Protein AF-A0A9X7B558-F1 (afdb_monomer)

Sequence (121 aa):
KLLDGEIKFLIEKFEVMEDALKWMLKENIRIPRASEEKLEFHKLLTLELTDKLLNKSNLSKIELEILNAMFKEQEDEIVPVCEFELIHEIEGKENREEIEYDLKQRGFEYIENVGFIRMLN

Secondary structure (DSSP, 8-state):
---HHHHHHHHHHHHHHHHHHHHHHHTT---TT--HHHHHHHHHHHHHHHHHHHTTPPPPHHHHHHHHHHHHTTSS-----EEEEEHHHHTT-TTHHHHHHHHHHTTPEEETTTEEEEE--

Organism: Bacillus cereus (NCBI:txid1396)

Nearest PDB structures (foldseek):
  6pwc-assembly1_R  TM=5.130E-01  e=4.993E+00  Homo sapiens
  7s8p-assembly1_R  TM=3.456E-01  e=8.598E+00  Escherichia coli

Radius of gyration: 15.12 Å; Cα contacts (8 Å, |Δi|>4): 86; chains: 1; bounding box: 30×39×36 Å

Mean predicted aligned error: 6.81 Å

Foldseek 3Di:
DDDLVVLVVLLVVLVVVLVVLVVCVVVVPPPVPADPLNSLLSNQLSVLVNVCSVVVHDDDPVNVQVSVVVVVVVPDDPDPQKDWDFPVNLPPDPCSVVVVVVLVVVVWDADPSGGTMDTDD

Structure (mmCIF, N/CA/C/O backbone):
data_AF-A0A9X7B558-F1
#
_entry.id   AF-A0A9X7B558-F1
#
loop_
_atom_site.group_PDB
_atom_site.id
_atom_site.type_symbol
_atom_site.label_atom_id
_atom_site.label_alt_id
_atom_site.label_comp_id
_atom_site.label_asym_id
_atom_site.label_entity_id
_atom_site.label_seq_id
_atom_site.pdbx_PDB_ins_code
_atom_site.Cartn_x
_atom_site.Cartn_y
_atom_site.Cartn_z
_atom_site.occupancy
_atom_site.B_iso_or_equiv
_atom_site.auth_seq_id
_atom_site.auth_comp_id
_atom_site.auth_asym_id
_atom_site.auth_atom_id
_atom_site.pdbx_PDB_model_num
ATOM 1 N N . LYS A 1 1 ? -5.509 -0.329 18.204 1.00 70.06 1 LYS A N 1
ATOM 2 C CA . LYS A 1 1 ? -6.678 -0.282 17.296 1.00 70.06 1 LYS A CA 1
ATOM 3 C C . LYS A 1 1 ? -7.056 1.182 17.136 1.00 70.06 1 LYS A C 1
ATOM 5 O O . LYS A 1 1 ? -7.041 1.865 18.153 1.00 70.06 1 LYS A O 1
ATOM 10 N N . LEU A 1 2 ? -7.281 1.647 15.909 1.00 78.06 2 LEU A N 1
ATOM 11 C CA . LEU A 1 2 ? -7.586 3.054 15.620 1.00 78.06 2 LEU A CA 1
ATOM 12 C C . LEU A 1 2 ? -8.974 3.440 16.154 1.00 78.06 2 LEU A C 1
ATOM 14 O O . LEU A 1 2 ? -9.868 2.592 16.226 1.00 78.06 2 LEU A O 1
ATOM 18 N N . LEU A 1 3 ? -9.136 4.705 16.535 1.00 85.94 3 LEU A N 1
ATOM 19 C CA . LEU A 1 3 ? -10.410 5.311 16.913 1.00 85.94 3 LEU A CA 1
ATOM 20 C C . LEU A 1 3 ? -11.242 5.627 15.661 1.00 85.94 3 LEU A C 1
ATOM 22 O O . LEU A 1 3 ? -10.693 5.935 14.606 1.00 85.94 3 LEU A O 1
ATOM 26 N N . ASP A 1 4 ? -12.575 5.628 15.778 1.00 82.75 4 ASP A N 1
ATOM 27 C CA . ASP A 1 4 ? -13.473 5.879 14.633 1.00 82.75 4 ASP A CA 1
ATOM 28 C C . ASP A 1 4 ? -13.192 7.235 13.940 1.00 82.75 4 ASP A C 1
ATOM 30 O O . ASP A 1 4 ? -13.299 7.346 12.720 1.00 82.75 4 ASP A O 1
ATOM 34 N N . GLY A 1 5 ? -12.785 8.263 14.698 1.00 83.06 5 GLY A N 1
ATOM 35 C CA . GLY A 1 5 ? -12.393 9.563 14.137 1.00 83.06 5 GLY A CA 1
ATOM 36 C C . GLY A 1 5 ? -11.094 9.518 13.323 1.00 83.06 5 GLY A C 1
ATOM 37 O O . GLY A 1 5 ? -10.997 10.184 12.296 1.00 83.06 5 GLY A O 1
ATOM 38 N N . GLU A 1 6 ? -10.125 8.699 13.741 1.00 83.94 6 GLU A N 1
ATOM 39 C CA . GLU A 1 6 ? -8.864 8.489 13.016 1.00 83.94 6 GLU A CA 1
ATOM 40 C C . GLU A 1 6 ? -9.114 7.701 11.726 1.00 83.94 6 GLU A C 1
ATOM 42 O O . GLU A 1 6 ? -8.594 8.060 10.675 1.00 83.94 6 GLU A O 1
ATOM 47 N N . ILE A 1 7 ? -9.974 6.678 11.783 1.00 83.81 7 ILE A N 1
ATOM 48 C CA . ILE A 1 7 ? -10.386 5.893 10.611 1.00 83.81 7 ILE A CA 1
ATOM 49 C C . ILE A 1 7 ? -11.039 6.798 9.563 1.00 83.81 7 ILE A C 1
ATOM 51 O O . ILE A 1 7 ? -10.666 6.750 8.394 1.00 83.81 7 ILE A O 1
ATOM 55 N N . LYS A 1 8 ? -11.976 7.661 9.981 1.00 85.00 8 LYS A N 1
ATOM 56 C CA . LYS A 1 8 ? -12.641 8.600 9.070 1.00 85.00 8 LYS A CA 1
ATOM 57 C C . LYS A 1 8 ? -11.644 9.552 8.401 1.00 85.00 8 LYS A C 1
ATOM 59 O O . LYS A 1 8 ? -11.705 9.736 7.191 1.00 85.00 8 LYS A O 1
ATOM 64 N N . PHE A 1 9 ? -10.718 10.116 9.175 1.00 85.31 9 PHE A N 1
ATOM 65 C CA . PHE A 1 9 ? -9.673 10.993 8.645 1.00 85.31 9 PHE A CA 1
ATOM 66 C C . PHE A 1 9 ? -8.789 10.286 7.603 1.00 85.31 9 PHE A C 1
ATOM 68 O O . PHE A 1 9 ? -8.476 10.868 6.567 1.00 85.31 9 PHE A O 1
ATOM 75 N N . LEU A 1 10 ? -8.403 9.031 7.856 1.00 84.62 10 LEU A N 1
ATOM 76 C CA . LEU A 1 10 ? -7.583 8.250 6.925 1.00 84.62 10 LEU A CA 1
ATOM 77 C C . LEU A 1 10 ? -8.316 7.950 5.612 1.00 84.62 10 LEU A C 1
ATOM 79 O O . LEU A 1 10 ? -7.716 8.085 4.549 1.00 84.62 10 LEU A O 1
ATOM 83 N N . ILE A 1 11 ? -9.605 7.601 5.674 1.00 84.19 11 ILE A N 1
ATOM 84 C CA . ILE A 1 11 ? -10.427 7.366 4.476 1.00 84.19 11 ILE A CA 1
ATOM 85 C C . ILE A 1 11 ? -10.500 8.635 3.617 1.00 84.19 11 ILE A C 1
ATOM 87 O O . ILE A 1 11 ? -10.198 8.577 2.430 1.00 84.19 11 ILE A O 1
ATOM 91 N N . GLU A 1 12 ? -10.802 9.794 4.213 1.00 84.88 12 GLU A N 1
ATOM 92 C CA . GLU A 1 12 ? -10.864 11.071 3.480 1.00 84.88 12 GLU A CA 1
ATOM 93 C C . GLU A 1 12 ? -9.522 11.407 2.802 1.00 84.88 12 GLU A C 1
ATOM 95 O O . GLU A 1 12 ? -9.481 11.904 1.676 1.00 84.88 12 GLU A O 1
ATOM 100 N N . LYS A 1 13 ? -8.397 11.116 3.465 1.00 83.75 13 LYS A N 1
ATOM 101 C CA . LYS A 1 13 ? -7.062 11.304 2.882 1.00 83.75 13 LYS A CA 1
ATOM 102 C C . LYS A 1 13 ? -6.802 10.376 1.699 1.00 83.75 13 LYS A C 1
ATOM 104 O O . LYS A 1 13 ? -6.201 10.810 0.716 1.00 83.75 13 LYS A O 1
ATOM 109 N N . PHE A 1 14 ? -7.245 9.127 1.792 1.00 83.81 14 PHE A N 1
ATOM 110 C CA . PHE A 1 14 ? -7.096 8.157 0.717 1.00 83.81 14 PHE A CA 1
ATOM 111 C C . PHE A 1 14 ? -7.937 8.486 -0.507 1.00 83.81 14 PHE A C 1
ATOM 113 O O . PHE A 1 14 ? -7.409 8.417 -1.613 1.00 83.81 14 PHE A O 1
ATOM 120 N N . GLU A 1 15 ? -9.184 8.919 -0.324 1.00 82.00 15 GLU A N 1
ATOM 121 C CA . GLU A 1 15 ? -10.043 9.370 -1.426 1.00 82.00 15 GLU A CA 1
ATOM 122 C C . GLU A 1 15 ? -9.378 10.512 -2.212 1.00 82.00 15 GLU A C 1
ATOM 124 O O . GLU A 1 15 ? -9.273 10.457 -3.437 1.00 82.00 15 GLU A O 1
ATOM 129 N N . VAL A 1 16 ? -8.813 11.501 -1.507 1.00 80.44 16 VAL A N 1
ATOM 130 C CA . VAL A 1 16 ? -8.079 12.615 -2.134 1.00 80.44 16 VAL A CA 1
ATOM 131 C C . VAL A 1 16 ? -6.843 12.134 -2.903 1.00 80.44 16 VAL A C 1
ATOM 133 O O . VAL A 1 16 ? -6.569 12.627 -4.000 1.00 80.44 16 VAL A O 1
ATOM 136 N N . MET A 1 17 ? -6.082 11.181 -2.354 1.00 79.94 17 MET A N 1
ATOM 137 C CA . MET A 1 17 ? -4.925 10.603 -3.048 1.00 79.94 17 MET A CA 1
ATOM 138 C C . MET A 1 17 ? -5.333 9.806 -4.288 1.00 79.94 17 MET A C 1
ATOM 140 O O . MET A 1 17 ? -4.688 9.934 -5.328 1.00 79.94 17 MET A O 1
ATOM 144 N N . GLU A 1 18 ? -6.391 9.001 -4.201 1.00 77.12 18 GLU A N 1
ATOM 145 C CA . GLU A 1 18 ? -6.880 8.205 -5.324 1.00 77.12 18 GLU A CA 1
ATOM 146 C C . GLU A 1 18 ? -7.353 9.106 -6.472 1.00 77.12 18 GLU A C 1
ATOM 148 O O . GLU A 1 18 ? -7.006 8.865 -7.631 1.00 77.12 18 GLU A O 1
ATOM 153 N N . ASP A 1 19 ? -8.077 10.182 -6.159 1.00 79.00 19 ASP A N 1
ATOM 154 C CA . ASP A 1 19 ? -8.505 11.182 -7.138 1.00 79.00 19 ASP A CA 1
ATOM 155 C C . ASP A 1 19 ? -7.3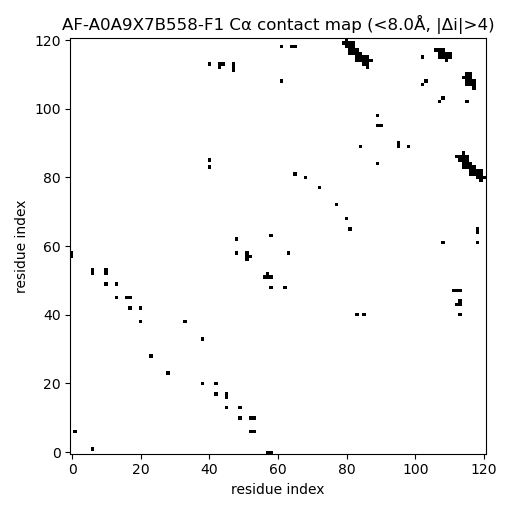11 11.880 -7.799 1.00 79.00 19 ASP A C 1
ATOM 157 O O . ASP A 1 19 ? -7.289 12.048 -9.023 1.00 79.00 19 ASP A O 1
ATOM 161 N N . ALA A 1 20 ? -6.281 12.228 -7.021 1.00 74.19 20 ALA A N 1
ATOM 162 C CA . ALA A 1 20 ? -5.050 12.805 -7.552 1.00 74.19 20 ALA A CA 1
ATOM 163 C C . ALA A 1 20 ? -4.318 11.830 -8.492 1.00 74.19 20 ALA A C 1
ATOM 165 O O . ALA A 1 20 ? -3.923 12.222 -9.592 1.00 74.19 20 ALA A O 1
ATOM 166 N N . LEU A 1 21 ? -4.189 10.555 -8.110 1.00 72.38 21 LEU A N 1
ATOM 167 C CA . LEU A 1 21 ? -3.566 9.513 -8.935 1.00 72.38 21 LEU A CA 1
ATOM 168 C C . LEU A 1 21 ? -4.354 9.266 -10.228 1.00 72.38 21 LEU A C 1
ATOM 170 O O . LEU A 1 21 ? -3.772 9.233 -11.314 1.00 72.38 21 LEU A O 1
ATOM 174 N N . LYS A 1 22 ? -5.685 9.147 -10.140 1.00 74.81 22 LYS A N 1
ATOM 175 C CA . LYS A 1 22 ? -6.577 9.006 -11.304 1.00 74.81 22 LYS A CA 1
ATOM 176 C C . LYS A 1 22 ? -6.439 10.189 -12.254 1.00 74.81 22 LYS A C 1
ATOM 178 O O . LYS A 1 22 ? -6.369 9.993 -13.468 1.00 74.81 22 LYS A O 1
ATOM 183 N N . TRP A 1 23 ? -6.388 11.406 -11.714 1.00 76.31 23 TRP A N 1
ATOM 184 C CA . TRP A 1 23 ? -6.178 12.614 -12.503 1.00 76.31 23 TRP A CA 1
ATOM 185 C C . TRP A 1 23 ? -4.815 12.598 -13.209 1.00 76.31 23 TRP A C 1
ATOM 187 O O . TRP A 1 23 ? -4.763 12.810 -14.418 1.00 76.31 23 TRP A O 1
ATOM 197 N N . MET A 1 24 ? -3.730 12.250 -12.510 1.00 69.44 24 MET A N 1
ATOM 198 C CA . MET A 1 24 ? -2.384 12.160 -13.099 1.00 69.44 24 MET A CA 1
ATOM 199 C C . MET A 1 24 ? -2.300 11.131 -14.234 1.00 69.44 24 MET A C 1
ATOM 201 O O . MET A 1 24 ? -1.738 11.431 -15.290 1.00 69.44 24 MET A O 1
ATOM 205 N N . LEU A 1 25 ? -2.889 9.945 -14.036 1.00 68.50 25 LEU A N 1
ATOM 206 C CA . LEU A 1 25 ? -2.969 8.896 -15.058 1.00 68.50 25 LEU A CA 1
ATOM 207 C C . LEU A 1 25 ? -3.753 9.374 -16.286 1.00 68.50 25 LEU A C 1
ATOM 209 O O . LEU A 1 25 ? -3.313 9.182 -17.419 1.00 68.50 25 LEU A O 1
ATOM 213 N N . LYS A 1 26 ? -4.901 10.028 -16.068 1.00 72.31 26 LYS A N 1
ATOM 214 C CA . LYS A 1 26 ? -5.768 10.529 -17.142 1.00 72.31 26 LYS A CA 1
ATOM 215 C C . LYS A 1 26 ? -5.097 11.617 -17.975 1.00 72.31 26 LYS A C 1
ATOM 217 O O . LYS A 1 26 ? -5.201 11.600 -19.198 1.00 72.31 26 LYS A O 1
ATOM 222 N N . GLU A 1 27 ? -4.416 12.551 -17.324 1.00 71.69 27 GLU A N 1
ATOM 223 C CA . GLU A 1 27 ? -3.746 13.663 -17.999 1.00 71.69 27 GLU A CA 1
ATOM 224 C C . GLU A 1 27 ? -2.417 13.239 -18.654 1.00 71.69 27 GLU A C 1
ATOM 226 O O . GLU A 1 27 ? -1.718 14.073 -19.230 1.00 71.69 27 GLU A O 1
ATOM 231 N N . ASN A 1 28 ? -2.062 11.943 -18.587 1.00 58.97 28 ASN A N 1
ATOM 232 C CA . ASN A 1 28 ? -0.794 11.383 -19.061 1.00 58.97 28 ASN A CA 1
ATOM 233 C C . ASN A 1 28 ? 0.396 12.243 -18.609 1.00 58.97 28 ASN A C 1
ATOM 235 O O . ASN A 1 28 ? 1.367 12.451 -19.349 1.00 58.97 28 ASN A O 1
ATOM 239 N N . ILE A 1 29 ? 0.288 12.797 -17.396 1.00 54.12 29 ILE A N 1
ATOM 240 C CA . ILE A 1 29 ? 1.353 13.579 -16.796 1.00 54.12 29 ILE A CA 1
ATOM 241 C C . ILE A 1 29 ? 2.433 12.560 -16.480 1.00 54.12 29 ILE A C 1
ATOM 243 O O . ILE A 1 29 ? 2.436 11.924 -15.429 1.00 54.12 29 ILE A O 1
ATOM 247 N N . ARG A 1 30 ? 3.370 12.402 -17.418 1.00 48.31 30 ARG A N 1
ATOM 248 C CA . ARG A 1 30 ? 4.686 11.849 -17.137 1.00 48.31 30 ARG A CA 1
ATOM 249 C C . ARG A 1 30 ? 5.332 12.792 -16.138 1.00 48.31 30 ARG A C 1
ATOM 251 O O . ARG A 1 30 ? 6.074 13.697 -16.519 1.00 48.31 30 ARG A O 1
ATOM 258 N N . ILE A 1 31 ? 5.041 12.604 -14.854 1.00 48.31 31 ILE A N 1
ATOM 259 C CA . ILE A 1 31 ? 5.928 13.110 -13.821 1.00 48.31 31 ILE A CA 1
ATOM 260 C C . ILE A 1 31 ? 7.277 12.484 -14.176 1.00 48.31 31 ILE A C 1
ATOM 262 O O . ILE A 1 31 ? 7.348 11.259 -14.279 1.00 48.31 31 ILE A O 1
ATOM 266 N N . PRO A 1 32 ? 8.352 13.259 -14.379 1.00 45.38 32 PRO A N 1
ATOM 267 C CA . PRO A 1 32 ? 9.657 12.716 -14.761 1.00 45.38 32 PRO A CA 1
ATOM 268 C C . PRO A 1 32 ? 10.278 11.740 -13.736 1.00 45.38 32 PRO A C 1
ATOM 270 O O . PRO A 1 32 ? 11.465 11.452 -13.823 1.00 45.38 32 PRO A O 1
ATOM 273 N N . ARG A 1 33 ? 9.531 11.309 -12.708 1.00 49.53 33 ARG A N 1
ATOM 274 C CA . ARG A 1 33 ? 10.033 10.738 -11.453 1.00 49.53 33 ARG A CA 1
ATOM 275 C C . ARG A 1 33 ? 9.261 9.518 -10.920 1.00 49.53 33 ARG A C 1
ATOM 277 O O . ARG A 1 33 ? 9.772 8.882 -10.001 1.00 49.53 33 ARG A O 1
ATOM 284 N N . ALA A 1 34 ? 8.092 9.162 -11.463 1.00 56.38 34 ALA A N 1
ATOM 285 C CA . ALA A 1 34 ? 7.332 7.982 -11.024 1.00 56.38 34 ALA A CA 1
ATOM 286 C C . ALA A 1 34 ? 7.158 6.997 -12.189 1.00 56.38 34 ALA A C 1
ATOM 288 O O . ALA A 1 34 ? 6.603 7.367 -13.223 1.00 56.38 34 ALA A O 1
ATOM 289 N N . SER A 1 35 ? 7.677 5.771 -12.047 1.00 71.88 35 SER A N 1
ATOM 290 C CA . SER A 1 35 ? 7.411 4.683 -12.994 1.00 71.88 35 SER A CA 1
ATOM 291 C C . SER A 1 35 ? 5.944 4.253 -12.903 1.00 71.88 35 SER A C 1
ATOM 293 O O . SER A 1 35 ? 5.282 4.489 -11.892 1.00 71.88 35 SER A O 1
ATOM 295 N N . GLU A 1 36 ? 5.434 3.623 -13.960 1.00 77.06 36 GLU A N 1
ATOM 296 C CA . GLU A 1 36 ? 4.080 3.051 -13.993 1.00 77.06 36 GLU A CA 1
ATOM 297 C C . GLU A 1 36 ? 3.858 2.072 -12.826 1.00 77.06 36 GLU A C 1
ATOM 299 O O . GLU A 1 36 ? 2.854 2.172 -12.127 1.00 77.06 36 GLU A O 1
ATOM 304 N N . GLU A 1 37 ? 4.876 1.266 -12.512 1.00 78.94 37 GLU A N 1
ATOM 305 C CA . GLU A 1 37 ? 4.932 0.370 -11.347 1.00 78.94 37 GLU A CA 1
ATOM 306 C C . GLU A 1 37 ? 4.695 1.108 -10.020 1.00 78.94 37 GLU A C 1
ATOM 308 O O . GLU A 1 37 ? 3.928 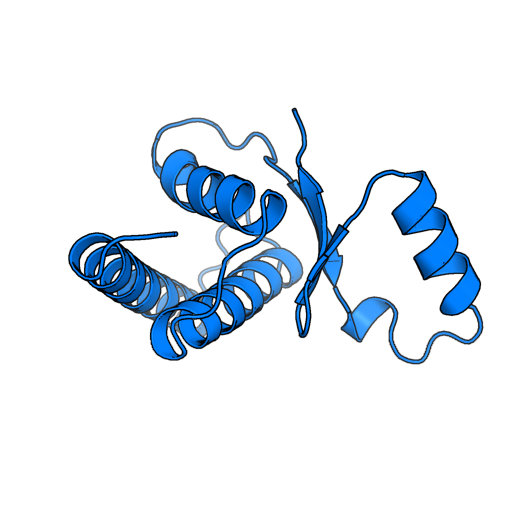0.645 -9.181 1.00 78.94 37 GLU A O 1
ATOM 313 N N . LYS A 1 38 ? 5.304 2.288 -9.820 1.00 79.06 38 LYS A N 1
ATOM 314 C CA . LYS A 1 38 ? 5.099 3.082 -8.595 1.00 79.06 38 LYS A CA 1
ATOM 315 C C . LYS A 1 38 ? 3.666 3.594 -8.488 1.00 79.06 38 LYS A C 1
ATOM 317 O O . LYS A 1 38 ? 3.098 3.597 -7.400 1.00 79.06 38 LYS A O 1
ATOM 322 N N . LEU A 1 39 ? 3.077 4.041 -9.597 1.00 80.19 39 LEU A N 1
ATOM 323 C CA . LEU A 1 39 ? 1.691 4.516 -9.605 1.00 80.19 39 LEU A CA 1
ATOM 324 C C . LEU A 1 39 ? 0.710 3.377 -9.318 1.00 80.19 39 LEU A C 1
ATOM 326 O O . LEU A 1 39 ? -0.233 3.559 -8.546 1.00 80.19 39 LEU A O 1
ATOM 330 N N . GLU A 1 40 ? 0.941 2.209 -9.911 1.00 85.50 40 GLU A N 1
ATOM 331 C CA . GLU A 1 40 ? 0.140 1.016 -9.656 1.00 85.50 40 GLU A CA 1
ATOM 332 C C . GLU A 1 40 ? 0.269 0.545 -8.207 1.00 85.50 40 GLU A C 1
ATOM 334 O O . GLU A 1 40 ? -0.749 0.329 -7.549 1.00 85.50 40 GLU A O 1
ATOM 339 N N . PHE A 1 41 ? 1.494 0.494 -7.681 1.00 86.94 41 PHE A N 1
ATOM 340 C CA . PHE A 1 41 ? 1.768 0.222 -6.274 1.00 86.94 41 PHE A CA 1
ATOM 341 C C . PHE A 1 41 ? 0.944 1.131 -5.356 1.00 86.94 41 PHE A C 1
ATOM 343 O O . PHE A 1 41 ? 0.142 0.637 -4.564 1.00 86.94 41 PHE A O 1
ATOM 350 N N . HIS A 1 42 ? 1.050 2.458 -5.505 1.00 84.25 42 HIS A N 1
ATOM 351 C CA . HIS A 1 42 ? 0.287 3.392 -4.669 1.00 84.25 42 HIS A CA 1
ATOM 352 C C . HIS A 1 42 ? -1.224 3.159 -4.764 1.00 84.25 42 HIS A C 1
ATOM 354 O O . HIS A 1 42 ? -1.909 3.171 -3.743 1.00 84.25 42 HIS A O 1
ATOM 360 N N . LYS A 1 43 ? -1.746 2.908 -5.969 1.00 86.56 43 LYS A N 1
ATOM 361 C CA . LYS A 1 43 ? -3.172 2.642 -6.180 1.00 86.56 43 LYS A CA 1
ATOM 362 C C . LYS A 1 43 ? -3.635 1.379 -5.446 1.00 86.56 43 LYS A C 1
ATOM 364 O O . LYS A 1 43 ? -4.665 1.424 -4.774 1.00 86.56 43 LYS A O 1
ATOM 369 N N . LEU A 1 44 ? -2.906 0.269 -5.577 1.00 90.44 44 LEU A N 1
ATOM 370 C CA . LEU A 1 44 ? -3.255 -1.003 -4.934 1.00 90.44 44 LEU A CA 1
ATOM 371 C C . LEU A 1 44 ? -3.213 -0.881 -3.409 1.00 90.44 44 LEU A C 1
ATOM 373 O O . LEU A 1 44 ? -4.137 -1.324 -2.732 1.00 90.44 44 LEU A O 1
ATOM 377 N N . LEU A 1 45 ? -2.196 -0.204 -2.871 1.00 89.81 45 LEU A N 1
ATOM 378 C CA . LEU A 1 45 ? -2.101 0.056 -1.438 1.00 89.81 45 LEU A CA 1
ATOM 379 C C . LEU A 1 45 ? -3.248 0.908 -0.909 1.00 89.81 45 LEU A C 1
ATOM 381 O O . LEU A 1 45 ? -3.829 0.584 0.125 1.00 89.81 45 LEU A O 1
ATOM 385 N N . THR A 1 46 ? -3.566 2.007 -1.596 1.00 88.25 46 THR A N 1
ATOM 386 C CA . THR A 1 46 ? -4.678 2.876 -1.203 1.00 88.25 46 THR A CA 1
ATOM 387 C C . THR A 1 46 ? -5.985 2.093 -1.167 1.00 88.25 46 THR A C 1
ATOM 389 O O . THR A 1 46 ? -6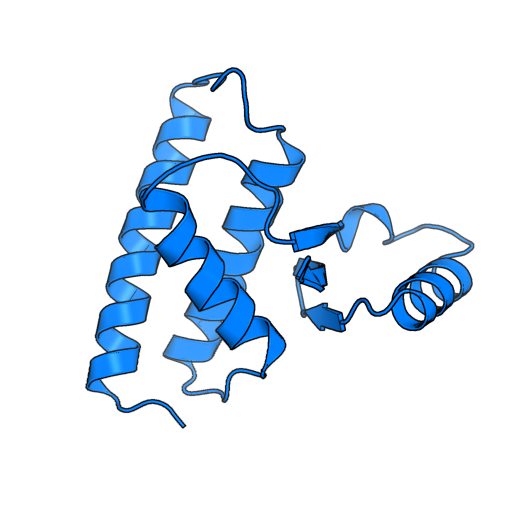.746 2.244 -0.212 1.00 88.25 46 THR A O 1
ATOM 392 N N . LEU A 1 47 ? -6.227 1.224 -2.152 1.00 89.56 47 LEU A N 1
ATOM 393 C CA . LEU A 1 47 ? -7.410 0.366 -2.188 1.00 89.56 47 LEU A CA 1
ATOM 394 C C . LEU A 1 47 ? -7.455 -0.595 -0.987 1.00 89.56 47 LEU A C 1
ATOM 396 O O . LEU A 1 47 ? -8.434 -0.590 -0.244 1.00 89.56 47 LEU A O 1
ATOM 400 N N . GLU A 1 48 ? -6.393 -1.375 -0.777 1.00 91.50 48 GLU A N 1
ATOM 401 C CA . GLU A 1 48 ? -6.309 -2.395 0.279 1.00 91.50 48 GLU A CA 1
ATOM 402 C C . GLU A 1 48 ? -6.465 -1.782 1.681 1.00 91.50 48 GLU A C 1
ATOM 404 O O . GLU A 1 48 ? -7.236 -2.263 2.516 1.00 91.50 48 GLU A O 1
ATOM 409 N N . LEU A 1 49 ? -5.781 -0.665 1.943 1.00 90.69 49 LEU A N 1
ATOM 410 C CA . LEU A 1 49 ? -5.857 0.017 3.235 1.00 90.69 49 LEU A CA 1
ATOM 411 C C . LEU A 1 49 ? -7.230 0.661 3.457 1.00 90.69 49 LEU A C 1
ATOM 413 O O . LEU A 1 49 ? -7.747 0.624 4.575 1.00 90.69 49 LEU A O 1
ATOM 417 N N . THR A 1 50 ? -7.845 1.216 2.409 1.00 88.19 50 THR A N 1
ATOM 418 C CA . THR A 1 50 ? -9.199 1.782 2.494 1.00 88.19 50 THR A CA 1
ATOM 419 C C . THR A 1 50 ? -10.229 0.698 2.790 1.00 88.19 50 THR A C 1
ATOM 421 O O . THR A 1 50 ? -11.056 0.886 3.683 1.00 88.19 50 THR A O 1
ATOM 424 N N . ASP A 1 51 ? -10.158 -0.454 2.117 1.00 90.06 51 ASP A N 1
ATOM 425 C CA . ASP A 1 51 ? -11.061 -1.577 2.378 1.00 90.06 51 ASP A CA 1
ATOM 426 C C . ASP A 1 51 ? -10.934 -2.072 3.827 1.00 90.06 51 ASP A C 1
ATOM 428 O O . ASP A 1 51 ? -11.932 -2.177 4.548 1.00 90.06 51 ASP A O 1
ATOM 432 N N . LYS A 1 52 ? -9.703 -2.252 4.327 1.00 90.69 52 LYS A N 1
ATOM 433 C CA . LYS A 1 52 ? -9.468 -2.626 5.732 1.00 90.69 52 LYS A CA 1
ATOM 434 C C . LYS A 1 52 ? -10.033 -1.613 6.720 1.00 90.69 52 LYS A C 1
ATOM 436 O O . LYS A 1 52 ? -10.617 -2.010 7.733 1.00 90.69 52 LYS A O 1
ATOM 441 N N . LEU A 1 53 ? -9.878 -0.321 6.443 1.00 87.94 53 LEU A N 1
ATOM 442 C CA . LEU A 1 53 ? -10.422 0.746 7.283 1.00 87.94 53 LEU A CA 1
ATOM 443 C C . LEU A 1 53 ? -11.956 0.737 7.293 1.00 87.94 53 LEU A C 1
ATOM 445 O O . LEU A 1 53 ? -12.552 0.787 8.373 1.00 87.94 53 LEU A O 1
ATOM 449 N N . LEU A 1 54 ? -12.595 0.610 6.127 1.00 88.12 54 LEU A N 1
ATOM 450 C CA . LEU A 1 54 ? -14.054 0.516 5.995 1.00 88.12 54 LEU A CA 1
ATOM 451 C C . LEU A 1 54 ? -14.613 -0.711 6.725 1.00 88.12 54 LEU A C 1
ATOM 453 O O . LEU A 1 54 ? -15.620 -0.615 7.430 1.00 88.12 54 LEU A O 1
ATOM 457 N N . ASN A 1 55 ? -13.907 -1.837 6.638 1.00 89.06 55 ASN A N 1
ATOM 458 C CA . ASN A 1 55 ? -14.269 -3.090 7.296 1.00 89.06 55 ASN A CA 1
ATOM 459 C C . ASN A 1 55 ? -13.873 -3.144 8.786 1.00 89.06 55 ASN A C 1
ATOM 461 O O . ASN A 1 55 ? -14.113 -4.148 9.460 1.00 89.06 55 ASN A O 1
ATOM 465 N N . LYS A 1 56 ? -13.303 -2.062 9.341 1.00 82.19 56 LYS A N 1
ATOM 466 C CA . LYS A 1 56 ? -12.805 -1.968 10.730 1.00 82.19 56 LYS A CA 1
ATOM 467 C C . LYS A 1 56 ? -11.817 -3.081 11.106 1.00 82.19 56 LYS A C 1
ATOM 469 O O . LYS A 1 56 ? -11.726 -3.484 12.278 1.00 82.19 56 LYS A O 1
ATOM 474 N N . SER A 1 57 ? -11.074 -3.557 10.114 1.00 83.81 57 SER A N 1
ATOM 475 C CA . SER A 1 57 ? -9.989 -4.516 10.268 1.00 83.81 57 SER A CA 1
ATOM 476 C C . SER A 1 57 ? -8.808 -3.871 10.993 1.00 83.81 57 SER A C 1
ATOM 478 O O . SER A 1 57 ? -8.629 -2.652 10.999 1.00 83.81 57 SER A O 1
ATOM 480 N N . ASN A 1 58 ? -8.001 -4.692 11.663 1.00 86.25 58 ASN A N 1
ATOM 481 C CA . ASN A 1 58 ? -6.755 -4.202 12.243 1.00 86.25 58 ASN A CA 1
ATOM 482 C C . ASN A 1 58 ? -5.710 -4.056 11.136 1.00 86.25 58 ASN A C 1
ATOM 484 O O . ASN A 1 58 ? -5.577 -4.949 10.305 1.00 86.25 58 ASN A O 1
ATOM 488 N N . LEU A 1 59 ? -4.942 -2.971 11.189 1.00 88.31 59 LEU A N 1
ATOM 489 C CA . LEU A 1 59 ? -3.745 -2.806 10.377 1.00 88.31 59 LEU A CA 1
ATOM 490 C C . LEU A 1 59 ? -2.556 -3.450 11.091 1.00 88.31 59 LEU A C 1
ATOM 492 O O . LEU A 1 59 ? -2.384 -3.304 12.307 1.00 88.31 59 LEU A O 1
ATOM 496 N N . SER A 1 60 ? -1.753 -4.172 10.326 1.00 90.56 60 SER A N 1
ATOM 497 C CA . SER A 1 60 ? -0.447 -4.679 10.720 1.00 90.56 60 SER A CA 1
ATOM 498 C C . SER A 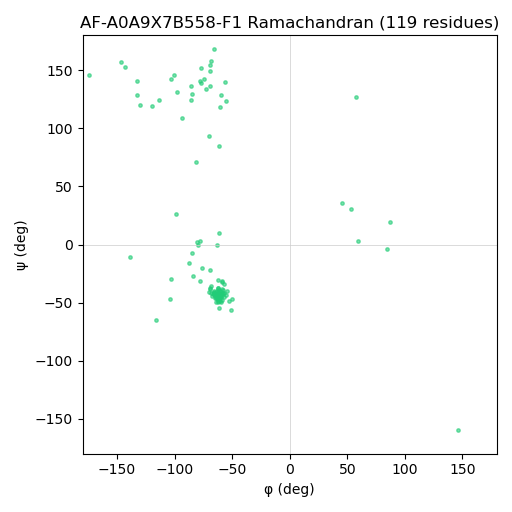1 60 ? 0.544 -3.535 10.948 1.00 90.56 60 SER A C 1
ATOM 500 O O . SER A 1 60 ? 0.306 -2.373 10.610 1.00 90.56 60 SER A O 1
ATOM 502 N N . LYS A 1 61 ? 1.688 -3.868 11.546 1.00 90.12 61 LYS A N 1
ATOM 503 C CA . LYS A 1 61 ? 2.754 -2.897 11.791 1.00 90.12 61 LYS A CA 1
ATOM 504 C C . LYS A 1 61 ? 3.295 -2.315 10.478 1.00 90.12 61 LYS A C 1
ATOM 506 O O . LYS A 1 61 ? 3.423 -1.098 10.388 1.00 90.12 61 LYS A O 1
ATOM 511 N N . ILE A 1 62 ? 3.547 -3.162 9.478 1.00 89.38 62 ILE A N 1
ATOM 512 C CA . ILE A 1 62 ? 4.042 -2.739 8.164 1.00 89.38 62 ILE A CA 1
ATOM 513 C C . ILE A 1 62 ? 3.052 -1.801 7.463 1.00 89.38 62 ILE A C 1
ATOM 515 O O . ILE A 1 62 ? 3.441 -0.744 6.981 1.00 89.38 62 ILE A O 1
ATOM 519 N N . GLU A 1 63 ? 1.753 -2.105 7.505 1.00 91.12 63 GLU A N 1
ATOM 520 C CA . GLU A 1 63 ? 0.708 -1.245 6.929 1.00 91.12 63 GLU A CA 1
ATOM 521 C C . GLU A 1 63 ? 0.652 0.135 7.596 1.00 91.12 63 GLU A C 1
ATOM 523 O O . GLU A 1 63 ? 0.450 1.146 6.926 1.00 91.12 63 GLU A O 1
ATOM 528 N N . LEU A 1 64 ? 0.869 0.202 8.913 1.00 88.50 64 LEU A N 1
ATOM 529 C CA . LEU A 1 64 ? 0.957 1.473 9.636 1.00 88.50 64 LEU A CA 1
ATOM 530 C C . LEU A 1 64 ? 2.228 2.262 9.287 1.00 88.50 64 LEU A C 1
ATOM 532 O O . LEU A 1 64 ? 2.183 3.488 9.197 1.00 88.50 64 LEU A O 1
ATOM 536 N N . GLU A 1 65 ? 3.365 1.592 9.104 1.00 89.00 65 GLU A N 1
ATOM 537 C CA . GLU A 1 65 ? 4.618 2.237 8.687 1.00 89.00 65 GLU A CA 1
ATOM 538 C C . GLU A 1 65 ? 4.513 2.807 7.269 1.00 89.00 65 GLU A C 1
ATOM 540 O O . GLU A 1 65 ? 4.907 3.948 7.033 1.00 89.00 65 GLU A O 1
ATOM 545 N N . ILE A 1 66 ? 3.885 2.061 6.365 1.00 87.56 66 ILE A N 1
ATOM 546 C CA . ILE A 1 66 ? 3.570 2.491 5.005 1.00 87.56 66 ILE A CA 1
ATOM 547 C C . ILE A 1 66 ? 2.619 3.690 5.002 1.00 87.56 66 ILE A C 1
ATOM 549 O O . ILE A 1 66 ? 2.886 4.675 4.320 1.00 87.56 66 ILE A O 1
ATOM 553 N N . LEU A 1 67 ? 1.536 3.649 5.787 1.00 84.81 67 LEU A N 1
ATOM 554 C CA . LEU A 1 67 ? 0.629 4.790 5.956 1.00 84.81 67 LEU A CA 1
ATOM 555 C C . LEU A 1 67 ? 1.394 6.049 6.361 1.00 84.81 67 LEU A C 1
ATOM 557 O O . LEU A 1 67 ? 1.236 7.111 5.761 1.00 84.81 67 LEU A O 1
ATOM 561 N N . ASN A 1 68 ? 2.260 5.918 7.365 1.00 82.94 68 ASN A N 1
ATOM 562 C CA . ASN A 1 68 ? 3.092 7.021 7.823 1.00 82.94 68 ASN A CA 1
ATOM 563 C C . ASN A 1 68 ? 4.042 7.517 6.724 1.00 82.94 68 ASN A C 1
ATOM 565 O O . ASN A 1 68 ? 4.233 8.724 6.606 1.00 82.94 68 ASN A O 1
ATOM 569 N N . ALA A 1 69 ? 4.622 6.619 5.926 1.00 80.69 69 ALA A N 1
ATOM 570 C CA . ALA A 1 69 ? 5.486 6.974 4.803 1.00 80.69 69 ALA A CA 1
ATOM 571 C C . ALA A 1 69 ? 4.727 7.747 3.714 1.00 80.69 69 ALA A C 1
ATOM 573 O O . ALA A 1 69 ? 5.150 8.838 3.343 1.00 80.69 69 ALA A O 1
ATOM 574 N N . MET A 1 70 ? 3.563 7.251 3.283 1.00 77.94 70 MET A N 1
ATOM 575 C CA . MET A 1 70 ? 2.730 7.890 2.254 1.00 77.94 70 MET A CA 1
ATOM 576 C C . MET A 1 70 ? 2.297 9.311 2.642 1.00 77.94 70 MET A C 1
ATOM 578 O O . MET A 1 70 ? 2.159 10.174 1.776 1.00 77.94 70 MET A O 1
ATOM 582 N N . PHE A 1 71 ? 2.112 9.584 3.938 1.00 73.81 71 PHE A N 1
ATOM 583 C CA . PHE A 1 71 ? 1.825 10.939 4.419 1.00 73.81 71 PHE A CA 1
ATOM 584 C C . PHE A 1 71 ? 3.074 11.804 4.627 1.00 73.81 71 PHE A C 1
ATOM 586 O O . PHE A 1 71 ? 2.974 13.023 4.512 1.00 73.81 71 PHE A O 1
ATOM 593 N N . LYS A 1 72 ? 4.237 11.205 4.912 1.00 69.75 72 LYS A N 1
ATOM 594 C CA . LYS A 1 72 ? 5.514 11.922 5.081 1.00 69.75 72 LYS A CA 1
ATOM 595 C C . LYS A 1 72 ? 6.172 12.327 3.764 1.00 69.75 72 LYS A C 1
ATOM 597 O O . LYS A 1 72 ? 6.810 13.372 3.721 1.00 69.75 72 LYS A O 1
ATOM 602 N N . GLU A 1 73 ? 5.991 11.558 2.690 1.00 58.94 73 GLU A N 1
ATOM 603 C CA . GLU A 1 73 ? 6.545 11.857 1.355 1.00 58.94 73 GLU A CA 1
ATOM 604 C C . GLU A 1 73 ? 6.004 13.164 0.730 1.00 58.94 73 GLU A C 1
ATOM 606 O O . GLU A 1 73 ? 6.418 13.552 -0.361 1.00 58.94 73 GLU A O 1
ATOM 611 N N . GLN A 1 74 ? 5.107 13.881 1.420 1.00 54.75 74 GLN A N 1
ATOM 612 C CA . GLN A 1 74 ? 4.639 15.206 1.017 1.00 54.75 74 GLN A CA 1
ATOM 613 C C . GLN A 1 74 ? 5.550 16.363 1.468 1.00 54.75 74 GLN A C 1
ATOM 615 O O . GLN A 1 74 ? 5.282 17.488 1.047 1.00 54.75 74 GLN A O 1
ATOM 620 N N . GLU A 1 75 ? 6.588 16.129 2.291 1.00 50.53 75 GLU A N 1
ATOM 621 C CA . GLU A 1 75 ? 7.337 17.233 2.919 1.00 50.53 75 GLU A CA 1
ATOM 622 C C . GLU A 1 75 ? 8.723 17.568 2.342 1.00 50.53 75 GLU A C 1
ATOM 624 O O . GLU A 1 75 ? 8.906 18.747 2.099 1.00 50.53 75 GLU A O 1
ATOM 629 N N . ASP A 1 76 ? 9.670 16.666 2.050 1.00 48.56 76 ASP A N 1
ATOM 630 C CA . ASP A 1 76 ? 10.927 17.027 1.345 1.00 48.56 76 ASP A CA 1
ATOM 631 C C . ASP A 1 76 ? 11.777 15.777 1.007 1.00 48.56 76 ASP A C 1
ATOM 633 O O . ASP A 1 76 ? 11.820 14.828 1.780 1.00 48.56 76 ASP A O 1
ATOM 637 N N . GLU A 1 77 ? 12.472 15.819 -0.140 1.00 50.25 77 GLU A N 1
ATOM 638 C CA . GLU A 1 77 ? 13.401 14.816 -0.717 1.00 50.25 77 GLU A CA 1
ATOM 639 C C . GLU A 1 77 ? 12.881 13.381 -0.989 1.00 50.25 77 GLU A C 1
ATOM 641 O O . GLU A 1 77 ? 12.380 12.659 -0.136 1.00 50.25 77 GLU A O 1
ATOM 646 N N . ILE A 1 78 ? 13.079 12.925 -2.236 1.00 57.44 78 ILE A N 1
ATOM 647 C CA . ILE A 1 78 ? 12.648 11.607 -2.737 1.00 57.44 78 ILE A CA 1
ATOM 648 C C . ILE A 1 78 ? 13.674 10.549 -2.318 1.00 57.44 78 ILE A C 1
ATOM 650 O O . ILE A 1 78 ? 14.445 10.046 -3.137 1.00 57.44 78 ILE A O 1
ATOM 654 N N . VAL A 1 79 ? 13.720 10.235 -1.030 1.00 61.62 79 VAL A N 1
ATOM 655 C CA . VAL A 1 79 ? 14.374 9.014 -0.560 1.00 61.62 79 VAL A CA 1
ATOM 656 C C . VAL A 1 79 ? 13.339 7.894 -0.657 1.00 61.62 79 VAL A C 1
ATOM 658 O O . VAL A 1 79 ? 12.245 8.057 -0.123 1.00 61.62 79 VAL A O 1
ATOM 661 N N . PRO A 1 80 ? 13.617 6.779 -1.359 1.00 69.56 80 PRO A N 1
ATOM 662 C CA . PRO A 1 80 ? 12.685 5.660 -1.389 1.00 69.56 80 PRO A CA 1
ATOM 663 C C . PRO A 1 80 ? 12.473 5.140 0.038 1.00 69.56 80 PRO A C 1
ATOM 665 O O . PRO A 1 80 ? 13.423 4.706 0.684 1.00 69.56 80 PRO A O 1
ATOM 668 N N . VAL A 1 81 ? 11.231 5.203 0.523 1.00 79.69 81 VAL A N 1
ATOM 669 C CA . VAL A 1 81 ? 10.872 4.802 1.896 1.00 79.69 81 VAL A CA 1
ATOM 670 C C . VAL A 1 81 ? 10.550 3.303 1.982 1.00 79.69 81 VAL A C 1
ATOM 672 O O . VAL A 1 81 ? 10.554 2.710 3.060 1.00 79.69 81 VAL A O 1
ATOM 675 N N . CYS A 1 82 ? 10.313 2.654 0.841 1.00 86.88 82 CYS A N 1
ATOM 676 C CA . CYS A 1 82 ? 10.109 1.213 0.752 1.00 86.88 82 CYS A CA 1
ATOM 677 C C . CYS A 1 82 ? 10.644 0.621 -0.560 1.00 86.88 82 CYS A C 1
ATOM 679 O O . CYS A 1 82 ? 10.781 1.311 -1.572 1.00 86.88 82 CYS A O 1
ATOM 681 N N . GLU A 1 83 ? 10.933 -0.678 -0.520 1.00 89.69 83 GLU A N 1
ATOM 682 C CA . GLU A 1 83 ? 11.035 -1.554 -1.688 1.00 89.69 83 GLU A CA 1
ATOM 683 C C . GLU A 1 83 ? 9.745 -2.360 -1.813 1.00 89.69 83 GLU A C 1
ATOM 685 O O . GLU A 1 83 ? 9.161 -2.759 -0.800 1.00 89.69 83 GLU A O 1
ATOM 690 N N . PHE A 1 84 ? 9.333 -2.642 -3.046 1.00 91.62 84 PHE A N 1
ATOM 691 C CA . PHE A 1 84 ? 8.166 -3.464 -3.320 1.00 91.62 84 PHE A CA 1
ATOM 692 C C . PHE A 1 84 ? 8.377 -4.356 -4.543 1.00 91.62 84 PHE A C 1
ATOM 694 O O . PHE A 1 84 ? 9.131 -4.007 -5.446 1.00 91.62 84 PHE A O 1
ATOM 701 N N . GLU A 1 85 ? 7.680 -5.487 -4.551 1.00 92.38 85 GLU A N 1
ATOM 702 C CA . GLU A 1 85 ? 7.534 -6.396 -5.690 1.00 92.38 85 GLU A CA 1
ATOM 703 C C . GLU A 1 85 ? 6.038 -6.684 -5.844 1.00 92.38 85 GLU A C 1
ATOM 705 O O . GLU A 1 85 ? 5.399 -7.166 -4.895 1.00 92.38 85 GLU A O 1
ATOM 710 N N . LEU A 1 86 ? 5.452 -6.344 -6.995 1.00 92.50 86 LEU A N 1
ATOM 711 C CA . LEU A 1 86 ? 4.005 -6.436 -7.185 1.00 92.50 86 LEU A CA 1
ATOM 712 C C . LEU A 1 86 ? 3.579 -7.894 -7.343 1.00 92.50 86 LEU A C 1
ATOM 714 O O . LEU A 1 86 ? 4.253 -8.700 -7.986 1.00 92.50 86 LEU A O 1
ATOM 718 N N . ILE A 1 87 ? 2.420 -8.249 -6.778 1.00 92.31 87 ILE A N 1
ATOM 719 C CA . ILE A 1 87 ? 1.962 -9.644 -6.795 1.00 92.31 87 ILE A CA 1
ATOM 720 C C . ILE A 1 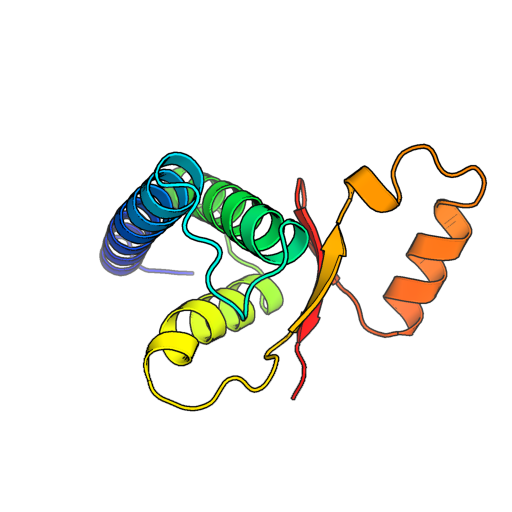87 ? 1.831 -10.187 -8.222 1.00 92.31 87 ILE A C 1
ATOM 722 O O . ILE A 1 87 ? 2.248 -11.313 -8.482 1.00 92.31 87 ILE A O 1
ATOM 726 N N . HIS A 1 88 ? 1.351 -9.368 -9.162 1.00 88.06 88 HIS A N 1
ATOM 727 C CA . HIS A 1 88 ? 1.160 -9.763 -10.556 1.00 88.06 88 HIS A CA 1
ATOM 728 C C . HIS A 1 88 ? 2.484 -9.988 -11.310 1.00 88.06 88 HIS A C 1
ATOM 730 O O . HIS A 1 88 ? 2.501 -10.695 -12.313 1.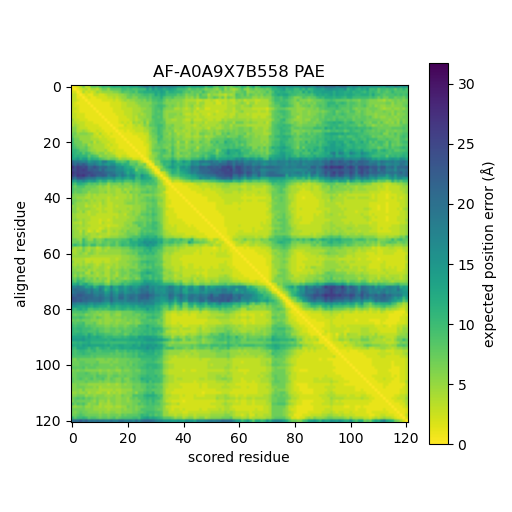00 88.06 88 HIS A O 1
ATOM 736 N N . GLU A 1 89 ? 3.601 -9.417 -10.842 1.00 87.75 89 GLU A N 1
ATOM 737 C CA . GLU A 1 89 ? 4.931 -9.639 -11.429 1.00 87.75 89 GLU A CA 1
ATOM 738 C C . GLU A 1 89 ? 5.508 -11.002 -11.038 1.00 87.75 89 GLU A C 1
ATOM 740 O O . GLU A 1 89 ? 6.431 -11.511 -11.684 1.00 87.75 89 GLU A O 1
ATOM 745 N N . ILE A 1 90 ? 4.995 -11.591 -9.960 1.00 89.19 90 ILE A N 1
ATOM 746 C CA . ILE A 1 90 ? 5.409 -12.894 -9.433 1.00 89.19 90 ILE A CA 1
ATOM 747 C C . ILE A 1 90 ? 4.373 -13.968 -9.794 1.00 89.19 90 ILE A C 1
ATOM 749 O O . ILE A 1 90 ? 4.708 -15.141 -9.979 1.00 89.19 90 ILE A O 1
ATOM 753 N N . GLU A 1 91 ? 3.110 -13.573 -9.921 1.00 87.19 91 GLU A N 1
ATOM 754 C CA . GLU A 1 91 ? 2.012 -14.446 -10.294 1.00 87.19 91 GLU A CA 1
ATOM 755 C C . GLU A 1 91 ? 2.251 -15.077 -11.675 1.00 87.19 91 GLU A C 1
ATOM 757 O O . GLU A 1 91 ? 2.591 -14.417 -12.652 1.00 87.19 91 GLU A O 1
ATOM 762 N N . GLY A 1 92 ? 2.120 -16.403 -11.752 1.00 84.38 92 GLY A N 1
ATOM 763 C CA . GLY A 1 92 ? 2.337 -17.161 -12.988 1.00 84.38 92 GLY A CA 1
ATOM 764 C C . GLY A 1 92 ? 3.792 -17.538 -13.293 1.00 84.38 92 GLY A C 1
ATOM 765 O O . GLY A 1 92 ? 4.019 -18.277 -14.251 1.00 84.38 92 GLY A O 1
ATOM 766 N N . LYS A 1 93 ? 4.775 -17.113 -12.487 1.00 90.56 93 LYS A N 1
ATOM 767 C CA . LYS A 1 93 ? 6.153 -17.619 -12.601 1.00 90.56 93 LYS A CA 1
ATOM 768 C C . LYS A 1 93 ? 6.250 -19.056 -12.081 1.00 90.56 93 LYS A C 1
ATOM 770 O O . LYS A 1 93 ? 5.774 -19.359 -10.988 1.00 90.56 93 LYS A O 1
ATOM 775 N N . GLU A 1 94 ? 6.916 -19.933 -12.838 1.00 90.12 94 GLU A N 1
ATOM 776 C CA . GLU A 1 94 ? 7.121 -21.346 -12.460 1.00 90.12 94 GLU A CA 1
ATOM 777 C C . GLU A 1 94 ? 7.868 -21.495 -11.125 1.00 90.12 94 GLU A C 1
ATOM 779 O O . GLU A 1 94 ? 7.599 -22.416 -10.361 1.00 90.12 94 GLU A O 1
ATOM 784 N N . ASN A 1 95 ? 8.764 -20.557 -10.812 1.00 92.56 95 ASN A N 1
ATOM 785 C CA . ASN A 1 95 ? 9.560 -20.525 -9.586 1.00 92.56 95 ASN A CA 1
ATOM 786 C C . ASN A 1 95 ? 8.991 -19.578 -8.512 1.00 92.56 95 ASN A C 1
ATOM 788 O O . ASN A 1 95 ? 9.735 -19.072 -7.674 1.00 92.56 95 ASN A O 1
ATOM 792 N N . ARG A 1 96 ? 7.677 -19.319 -8.520 1.00 92.81 96 ARG A N 1
ATOM 793 C CA . ARG A 1 96 ? 7.014 -18.425 -7.554 1.00 92.81 96 ARG A CA 1
ATOM 794 C C . ARG A 1 96 ? 7.373 -18.738 -6.099 1.00 92.81 96 ARG A C 1
ATOM 796 O O . ARG A 1 96 ? 7.684 -17.821 -5.351 1.00 92.81 96 ARG A O 1
ATOM 803 N N . GLU A 1 97 ? 7.338 -20.008 -5.699 1.00 92.88 97 GLU A N 1
ATOM 804 C CA . GLU A 1 97 ? 7.616 -20.406 -4.309 1.00 92.88 97 GLU A CA 1
ATOM 805 C C . GLU A 1 97 ? 9.037 -20.028 -3.864 1.00 92.88 97 GLU A C 1
ATOM 807 O O . GLU A 1 97 ? 9.230 -19.567 -2.740 1.00 92.88 97 GLU A O 1
ATOM 812 N N . GLU A 1 98 ? 10.018 -20.174 -4.758 1.00 95.50 98 GLU A N 1
ATOM 813 C CA . GLU A 1 98 ? 11.411 -19.784 -4.522 1.00 95.50 98 GLU A CA 1
ATOM 814 C C . GLU A 1 98 ? 11.540 -18.260 -4.404 1.00 95.50 98 GLU A C 1
ATOM 816 O O . GLU A 1 98 ? 12.142 -17.765 -3.454 1.00 95.50 98 GLU A O 1
ATOM 821 N N . ILE A 1 99 ? 10.882 -17.509 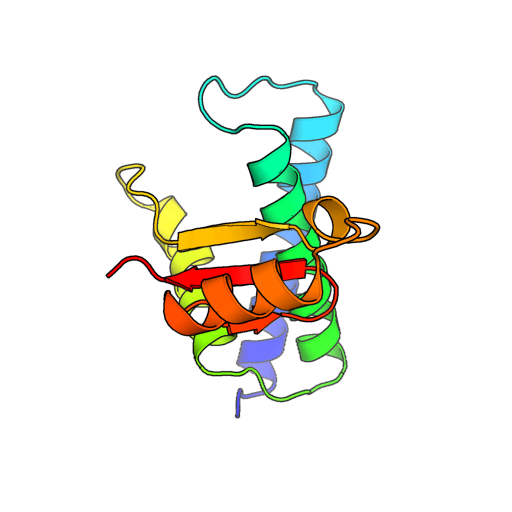-5.296 1.00 94.50 99 ILE A N 1
ATOM 822 C CA . ILE A 1 99 ? 10.857 -16.039 -5.250 1.00 94.50 99 ILE A CA 1
ATOM 823 C C . ILE A 1 99 ? 10.255 -15.549 -3.928 1.00 94.50 99 ILE A C 1
ATOM 825 O O . ILE A 1 99 ? 10.847 -14.714 -3.247 1.00 94.50 99 ILE A O 1
ATOM 829 N N . GLU A 1 100 ? 9.091 -16.070 -3.531 1.00 95.25 100 GLU A N 1
ATOM 830 C CA . GLU A 1 100 ? 8.442 -15.676 -2.277 1.00 95.25 100 GLU A CA 1
ATOM 831 C C . GLU A 1 100 ? 9.296 -16.026 -1.052 1.00 95.25 100 GLU A C 1
ATOM 833 O O . GLU A 1 100 ? 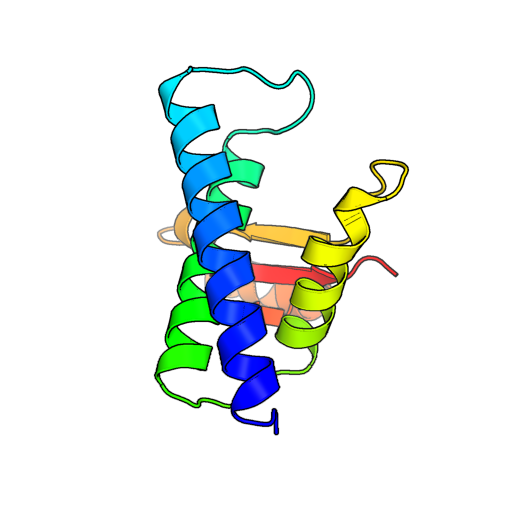9.326 -15.271 -0.075 1.00 95.25 100 GLU A O 1
ATOM 838 N N . TYR A 1 101 ? 9.979 -17.174 -1.084 1.00 96.00 101 TYR A N 1
ATOM 839 C CA . TYR A 1 101 ? 10.902 -17.571 -0.029 1.00 96.00 101 TYR A CA 1
ATOM 840 C C . TYR A 1 101 ? 12.067 -16.581 0.086 1.00 96.00 101 TYR A C 1
ATOM 842 O O . TYR A 1 101 ? 12.328 -16.076 1.181 1.00 96.00 101 TYR A O 1
ATOM 850 N N . ASP A 1 102 ? 12.708 -16.239 -1.029 1.00 96.88 102 ASP A N 1
ATOM 851 C CA . ASP A 1 102 ? 13.831 -15.302 -1.069 1.00 96.88 102 ASP A CA 1
ATOM 852 C C . ASP A 1 102 ? 13.431 -13.894 -0.616 1.00 96.88 102 ASP A C 1
ATOM 854 O O . ASP A 1 102 ? 14.159 -13.247 0.144 1.00 96.88 102 ASP A O 1
ATOM 858 N N . LEU A 1 103 ? 12.248 -13.421 -1.016 1.00 96.31 103 LEU A N 1
ATOM 859 C CA . LEU A 1 103 ? 11.714 -12.133 -0.570 1.00 96.31 103 LEU A CA 1
ATOM 860 C C . LEU A 1 103 ? 11.520 -12.102 0.948 1.00 96.31 103 LEU A C 1
ATOM 862 O O . LEU A 1 103 ? 11.965 -11.160 1.610 1.00 96.31 103 LEU A O 1
ATOM 866 N N . LYS A 1 104 ? 10.953 -13.164 1.527 1.00 95.25 104 LYS A N 1
ATOM 867 C CA . LYS A 1 104 ? 10.820 -13.290 2.987 1.00 95.25 104 LYS A CA 1
ATOM 868 C C . LYS A 1 104 ? 12.184 -13.297 3.682 1.00 95.25 104 LYS A C 1
ATOM 870 O O . LYS A 1 104 ? 12.343 -12.611 4.688 1.00 95.25 104 LYS A O 1
ATOM 875 N N . GLN A 1 105 ? 13.189 -13.997 3.139 1.00 96.81 105 GLN A N 1
ATOM 876 C CA . GLN A 1 105 ? 14.556 -13.973 3.689 1.00 96.81 105 GLN A CA 1
ATOM 877 C C . GLN A 1 105 ? 15.193 -12.577 3.634 1.00 96.81 105 GLN A C 1
ATOM 879 O O . GLN A 1 105 ? 15.978 -12.214 4.510 1.00 96.81 105 GLN A O 1
ATOM 884 N N . ARG A 1 106 ? 14.830 -11.763 2.638 1.00 94.94 106 ARG A N 1
ATOM 885 C CA . ARG A 1 106 ? 15.271 -10.366 2.501 1.00 94.94 106 ARG A CA 1
ATOM 886 C C . ARG A 1 106 ? 14.496 -9.382 3.386 1.00 94.94 106 ARG A C 1
ATOM 888 O O . ARG A 1 106 ? 14.812 -8.188 3.361 1.00 94.94 106 ARG A O 1
ATOM 895 N N . GLY A 1 107 ? 13.526 -9.863 4.164 1.00 94.12 107 GLY A N 1
ATOM 896 C CA . GLY A 1 107 ? 12.738 -9.067 5.103 1.00 94.12 107 GLY A CA 1
ATOM 897 C C . GLY A 1 107 ? 11.504 -8.404 4.496 1.00 94.12 107 GLY A C 1
ATOM 898 O O . GLY A 1 107 ? 11.016 -7.435 5.066 1.00 94.12 107 GLY A O 1
ATOM 899 N N . PHE A 1 108 ? 11.017 -8.882 3.348 1.00 95.69 108 PHE A N 1
ATOM 900 C CA . PHE A 1 108 ? 9.744 -8.421 2.802 1.00 95.69 108 PHE A CA 1
ATOM 901 C C . PHE A 1 108 ? 8.565 -9.067 3.534 1.00 95.69 108 PHE A C 1
ATOM 903 O O . PHE A 1 108 ? 8.565 -10.268 3.820 1.00 95.69 108 PHE A O 1
ATOM 910 N N . GLU A 1 109 ? 7.530 -8.271 3.768 1.00 95.38 109 GLU A N 1
ATOM 911 C CA . GLU A 1 109 ? 6.237 -8.704 4.281 1.00 95.38 109 GLU A CA 1
ATOM 912 C C . GLU A 1 109 ? 5.212 -8.748 3.144 1.00 95.38 109 GLU A C 1
ATOM 914 O O . GLU A 1 109 ? 5.227 -7.918 2.237 1.00 95.38 109 GLU A O 1
ATOM 919 N N . TYR A 1 110 ? 4.326 -9.742 3.177 1.00 94.06 110 TYR A N 1
ATOM 920 C CA . TYR A 1 110 ? 3.263 -9.881 2.187 1.00 94.06 110 TYR A CA 1
ATOM 921 C C . TYR A 1 110 ? 2.055 -9.025 2.572 1.00 94.06 110 TYR A C 1
ATOM 923 O O . TYR A 1 110 ? 1.540 -9.151 3.685 1.00 94.06 110 TYR A O 1
ATOM 931 N N . ILE A 1 111 ? 1.575 -8.218 1.628 1.00 92.94 111 ILE A N 1
ATOM 932 C CA . ILE A 1 111 ? 0.306 -7.498 1.709 1.00 92.94 111 ILE A CA 1
ATOM 933 C C . ILE A 1 111 ? -0.638 -8.054 0.645 1.00 92.94 111 ILE A C 1
ATOM 935 O O . ILE A 1 111 ? -0.318 -8.095 -0.546 1.00 92.94 111 ILE A O 1
ATOM 939 N N . GLU A 1 112 ? -1.810 -8.489 1.101 1.00 90.38 112 GLU A N 1
ATOM 940 C CA . GLU A 1 112 ? -2.855 -9.064 0.258 1.00 90.38 112 GLU A CA 1
ATOM 941 C C . GLU A 1 112 ? -3.256 -8.104 -0.871 1.00 90.38 112 GLU A C 1
ATOM 943 O O . GLU A 1 112 ? -3.300 -6.896 -0.668 1.00 90.38 112 GLU A O 1
ATOM 948 N N . ASN A 1 113 ? -3.491 -8.642 -2.074 1.00 89.81 113 ASN A N 1
ATOM 949 C CA . ASN A 1 113 ? -3.864 -7.899 -3.292 1.00 89.81 113 ASN A CA 1
ATOM 950 C C . ASN A 1 113 ? -2.862 -6.831 -3.772 1.00 89.81 113 ASN A C 1
ATOM 952 O O . ASN A 1 113 ? -3.120 -6.152 -4.764 1.00 89.81 113 ASN A O 1
ATOM 956 N N . VAL A 1 114 ? -1.714 -6.703 -3.105 1.00 93.25 114 VAL A N 1
ATOM 957 C CA . VAL A 1 114 ? -0.684 -5.712 -3.414 1.00 93.25 114 VAL A CA 1
ATOM 958 C C . VAL A 1 114 ? 0.603 -6.404 -3.857 1.00 93.25 114 VAL A C 1
ATOM 960 O O . VAL A 1 114 ? 1.016 -6.271 -5.009 1.00 93.25 114 VAL A O 1
ATOM 963 N N . GLY A 1 115 ? 1.242 -7.158 -2.959 1.00 94.00 115 GLY A N 1
ATOM 964 C CA . GLY A 1 115 ? 2.566 -7.726 -3.202 1.00 94.00 115 GLY A CA 1
ATOM 965 C C . GLY A 1 115 ? 3.433 -7.817 -1.952 1.00 94.00 115 GLY A C 1
ATOM 966 O O . GLY A 1 115 ? 2.943 -7.813 -0.824 1.00 94.00 115 GLY A O 1
ATOM 967 N N . PHE A 1 116 ? 4.739 -7.923 -2.163 1.00 95.25 116 PHE A N 1
ATOM 968 C CA . PHE A 1 116 ? 5.737 -7.990 -1.101 1.00 95.25 116 PHE A CA 1
ATOM 969 C C . PHE A 1 116 ? 6.341 -6.611 -0.883 1.00 95.25 116 PHE A C 1
ATOM 971 O O . PHE A 1 116 ? 6.765 -5.976 -1.844 1.00 95.25 116 PHE A O 1
ATOM 978 N N . ILE A 1 117 ? 6.418 -6.155 0.367 1.00 94.06 117 ILE A N 1
ATOM 979 C CA . ILE A 1 117 ? 6.902 -4.812 0.708 1.00 94.06 117 ILE A CA 1
ATOM 980 C C . ILE A 1 117 ? 7.907 -4.881 1.851 1.00 94.06 117 ILE A C 1
ATOM 982 O O . ILE A 1 117 ? 7.728 -5.629 2.810 1.00 94.06 117 ILE A O 1
ATOM 986 N N . ARG A 1 118 ? 8.956 -4.065 1.770 1.00 93.00 118 ARG A N 1
ATOM 987 C CA . ARG A 1 118 ? 9.935 -3.876 2.841 1.00 93.00 118 ARG A CA 1
ATOM 988 C C . ARG A 1 118 ? 10.188 -2.392 3.062 1.00 93.00 118 ARG A C 1
ATOM 990 O O . ARG A 1 118 ? 10.542 -1.689 2.119 1.00 93.00 118 ARG A O 1
ATOM 997 N N . MET A 1 119 ? 10.085 -1.924 4.305 1.00 89.31 119 MET A N 1
ATOM 998 C CA . MET A 1 119 ? 10.491 -0.556 4.648 1.00 89.31 119 MET A CA 1
ATOM 999 C C . MET A 1 119 ? 12.007 -0.401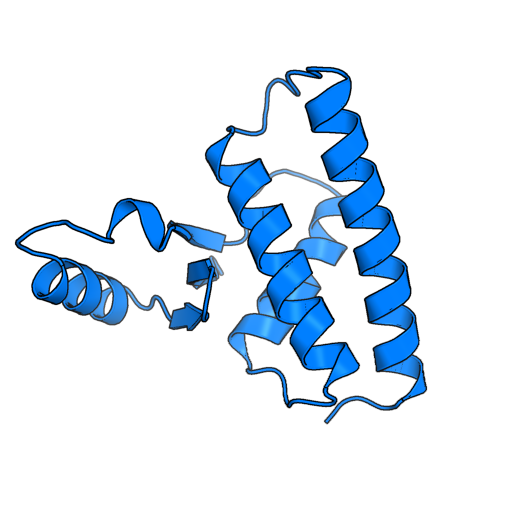 4.562 1.00 89.31 119 MET A C 1
ATOM 1001 O O . MET A 1 119 ? 12.765 -1.258 5.024 1.00 89.31 119 MET A O 1
ATOM 1005 N N . LEU A 1 120 ? 12.444 0.709 3.978 1.00 84.81 120 LEU A N 1
ATOM 1006 C CA . LEU A 1 120 ? 13.835 1.133 3.971 1.00 84.81 120 LEU A CA 1
ATOM 1007 C C . LEU A 1 120 ? 14.026 2.083 5.158 1.00 84.81 120 LEU A C 1
ATOM 1009 O O . LEU A 1 120 ? 13.469 3.178 5.170 1.00 84.81 120 LEU A O 1
ATOM 1013 N N . ASN A 1 121 ? 14.740 1.614 6.184 1.00 67.19 121 ASN A N 1
ATOM 1014 C CA . ASN A 1 121 ? 15.100 2.415 7.360 1.00 67.19 121 ASN A CA 1
ATOM 1015 C C . ASN A 1 121 ? 16.257 3.370 7.068 1.00 67.19 121 ASN A C 1
ATOM 1017 O O . ASN A 1 121 ? 17.212 2.928 6.388 1.00 67.19 121 ASN A O 1
#

Solvent-accessible surface area (backbone atoms only — not comparable to full-atom values): 7212 Å² total; per-residue (Å²): 131,86,52,74,70,56,47,52,54,52,46,57,52,41,54,55,50,51,52,50,51,53,49,39,62,72,70,65,58,75,54,98,82,64,55,70,67,54,56,51,50,55,51,37,48,48,49,50,54,43,52,35,51,76,69,68,51,82,77,53,72,66,58,51,51,49,52,52,44,70,64,50,74,76,72,75,79,95,67,76,57,56,51,75,46,53,42,76,82,43,56,90,46,94,58,35,71,58,52,56,49,52,39,45,75,74,58,34,44,81,43,80,95,41,23,37,39,28,79,52,130

pLDDT: mean 82.12, std 12.73, range [45.38, 96.88]